Protein AF-A0A6L7TMF4-F1 (afdb_monomer)

Sequence (99 aa):
MEDKQDNESQTEQANGPYGNGNFYWCVKTSESKKTGEIYVWADEVRVDHVGSLVFFHQKDDREHINLVISTGSWSSFYAASVWDGHAVAVQEWEGEVVR

Solvent-accessible surface area (backbone atoms only — not comparable to full-atom values): 6386 Å² total; per-residue (Å²): 136,84,88,81,83,83,79,78,78,75,75,79,74,73,76,50,104,73,54,76,56,75,37,35,30,39,34,36,23,72,81,32,84,87,76,35,49,49,79,42,84,26,37,46,77,47,70,50,99,81,54,28,43,39,28,27,36,78,53,94,98,35,85,40,81,75,47,78,44,60,53,85,42,53,83,52,71,44,45,21,37,89,87,78,63,47,78,47,86,84,69,91,53,97,82,67,83,84,127

Radius of gyration: 17.72 Å; Cα contacts (8 Å, |Δi|>4): 147; chains: 1; bounding box: 42×44×54 Å

Foldseek 3Di:
DDDDDPPPPPPPQPPDVPGFQWFWKWWQFPVPVPPSIDTDGARDWDQDPQRKIWGWHADPNDIDTPDIGDPPGTDDMAGADPPPRHHDPPDDDDPPDDD

Secondary structure (DSSP, 8-state):
----------------TT-SS-EEEEEEETT-TTTSEEEEEESEEEE-TTS-EEEEEEETTEEEEEEEE-TTSEEEEEEE-TTT--B------TT----

pLDDT: mean 74.96, std 22.14, range [35.66, 97.06]

Structure (mmCIF, N/CA/C/O backbone):
data_AF-A0A6L7TMF4-F1
#
_entry.id   AF-A0A6L7TMF4-F1
#
loop_
_atom_site.group_PDB
_atom_site.id
_atom_site.type_symbol
_atom_site.label_atom_id
_atom_site.label_alt_id
_atom_site.label_comp_id
_atom_site.label_asym_id
_atom_site.label_entity_id
_atom_site.label_seq_id
_atom_site.pdbx_PDB_ins_code
_atom_site.Cartn_x
_atom_site.Cartn_y
_atom_site.Cartn_z
_atom_site.occupancy
_atom_site.B_iso_or_equiv
_atom_site.auth_seq_id
_atom_site.auth_comp_id
_atom_site.auth_asym_id
_atom_site.auth_atom_id
_atom_site.pdbx_PDB_model_num
ATOM 1 N N . MET A 1 1 ? 19.417 -32.104 -39.882 1.00 44.75 1 MET A N 1
ATOM 2 C CA . MET A 1 1 ? 19.697 -30.735 -39.412 1.00 44.75 1 MET A CA 1
ATOM 3 C C . MET A 1 1 ? 18.581 -30.423 -38.452 1.00 44.75 1 MET A C 1
ATOM 5 O O . MET A 1 1 ? 17.439 -30.396 -38.884 1.00 44.75 1 MET A O 1
ATOM 9 N N . GLU A 1 2 ? 18.916 -30.429 -37.169 1.00 40.47 2 GLU A N 1
ATOM 10 C CA . GLU A 1 2 ? 17.976 -30.343 -36.055 1.00 40.47 2 GLU A CA 1
ATOM 11 C C . GLU A 1 2 ? 17.343 -28.956 -3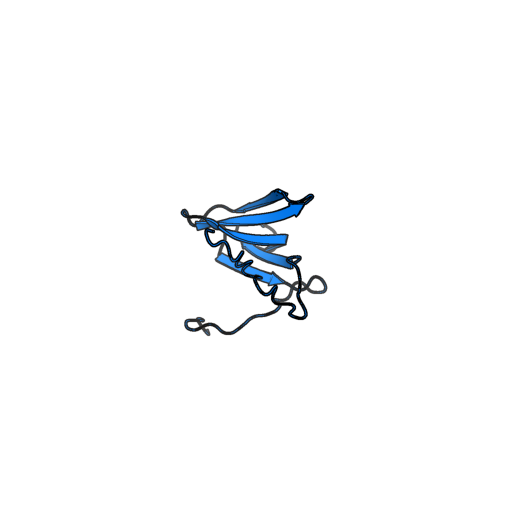5.954 1.00 40.47 2 GLU A C 1
ATOM 13 O O . GLU A 1 2 ? 17.994 -27.936 -36.184 1.00 40.47 2 GLU A O 1
ATOM 18 N N . ASP A 1 3 ? 16.061 -28.995 -35.604 1.00 45.47 3 ASP A N 1
ATOM 19 C CA . ASP A 1 3 ? 15.175 -27.906 -35.219 1.00 45.47 3 ASP A CA 1
ATOM 20 C C . ASP A 1 3 ? 15.786 -26.986 -34.166 1.00 45.47 3 ASP A C 1
ATOM 22 O O . ASP A 1 3 ? 16.322 -27.498 -33.187 1.00 45.47 3 ASP A O 1
ATOM 26 N N . LYS A 1 4 ? 15.571 -25.668 -34.300 1.00 44.12 4 LYS A N 1
ATOM 27 C CA . LYS A 1 4 ? 15.141 -24.774 -33.204 1.00 44.12 4 LYS A CA 1
ATOM 28 C C . LYS A 1 4 ? 14.345 -23.605 -33.790 1.00 44.12 4 LYS A C 1
ATOM 30 O O . LYS A 1 4 ? 14.906 -22.671 -34.352 1.00 44.12 4 LYS A O 1
ATOM 35 N N . GLN A 1 5 ? 13.021 -23.705 -33.704 1.00 41.41 5 GLN A N 1
ATOM 36 C CA . GLN A 1 5 ? 12.121 -22.556 -33.766 1.00 41.41 5 GLN A CA 1
ATOM 37 C C . GLN A 1 5 ? 12.146 -21.904 -32.383 1.00 41.41 5 GLN A C 1
ATOM 39 O O . GLN A 1 5 ? 11.615 -22.467 -31.425 1.00 41.41 5 GLN A O 1
ATOM 44 N N . ASP A 1 6 ? 12.787 -20.743 -32.283 1.00 44.56 6 ASP A N 1
ATOM 45 C CA . ASP A 1 6 ? 12.758 -19.921 -31.079 1.00 44.56 6 ASP A CA 1
ATOM 46 C C . ASP A 1 6 ? 11.373 -19.269 -30.971 1.00 44.56 6 ASP A C 1
ATOM 48 O O . ASP A 1 6 ? 11.044 -18.289 -31.638 1.00 44.56 6 ASP A O 1
ATOM 52 N N . ASN A 1 7 ? 10.519 -19.904 -30.170 1.00 45.47 7 ASN A N 1
ATOM 53 C CA . ASN A 1 7 ? 9.214 -19.400 -29.775 1.00 45.47 7 ASN A CA 1
ATOM 54 C C . ASN A 1 7 ? 9.421 -18.379 -28.648 1.00 45.47 7 ASN A C 1
ATOM 56 O O . ASN A 1 7 ? 9.301 -18.707 -27.467 1.00 45.47 7 ASN A O 1
ATOM 60 N N . GLU A 1 8 ? 9.798 -17.154 -29.012 1.00 39.03 8 GLU A N 1
ATOM 61 C CA . GLU A 1 8 ? 9.722 -16.010 -28.107 1.00 39.03 8 GLU A CA 1
ATOM 62 C C . GLU A 1 8 ? 8.243 -15.710 -27.858 1.00 39.03 8 GLU A C 1
ATOM 64 O O . GLU A 1 8 ? 7.575 -15.012 -28.621 1.00 39.03 8 GLU A O 1
ATOM 69 N N . SER A 1 9 ? 7.713 -16.292 -26.785 1.00 40.16 9 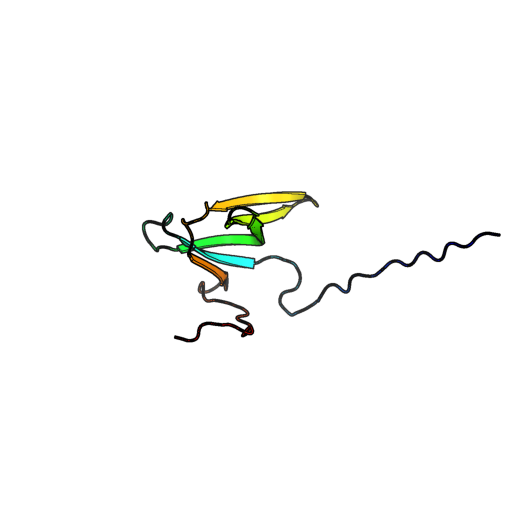SER A N 1
ATOM 70 C CA . SER A 1 9 ? 6.436 -15.911 -26.200 1.00 40.16 9 SER A CA 1
ATOM 71 C C . SER A 1 9 ? 6.520 -14.446 -25.778 1.00 40.16 9 SER A C 1
ATOM 73 O O . SER A 1 9 ? 6.974 -14.127 -24.680 1.00 40.16 9 SER A O 1
ATOM 75 N N . GLN A 1 10 ? 6.116 -13.560 -26.687 1.00 36.16 10 GLN A N 1
ATOM 76 C CA . GLN A 1 10 ? 5.842 -12.160 -26.409 1.00 36.16 10 GLN A CA 1
ATOM 77 C C . GLN A 1 10 ? 4.706 -12.121 -25.3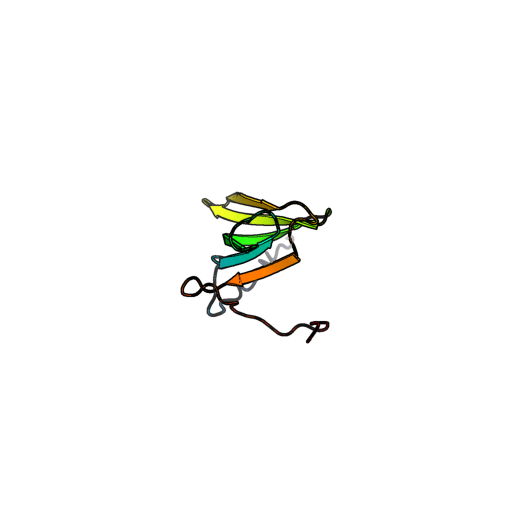92 1.00 36.16 10 GLN A C 1
ATOM 79 O O . GLN A 1 10 ? 3.540 -12.317 -25.729 1.00 36.16 10 GLN A O 1
ATOM 84 N N . THR A 1 11 ? 5.046 -11.928 -24.122 1.00 38.81 11 THR A N 1
ATOM 85 C CA . THR A 1 11 ? 4.069 -11.567 -23.103 1.00 38.81 11 THR A CA 1
ATOM 86 C C . THR A 1 11 ? 3.522 -10.206 -23.514 1.00 38.81 11 THR A C 1
ATOM 88 O O . THR A 1 11 ? 4.221 -9.199 -23.406 1.00 38.81 11 THR A O 1
ATOM 91 N N . GLU A 1 12 ? 2.308 -10.187 -24.066 1.00 38.06 12 GLU A N 1
ATOM 92 C CA . GLU A 1 12 ? 1.563 -8.968 -24.365 1.00 38.06 12 GLU A CA 1
ATOM 93 C C . GLU A 1 12 ? 1.521 -8.107 -23.097 1.00 38.06 12 GLU A C 1
ATOM 95 O O . GLU A 1 12 ? 0.781 -8.378 -22.151 1.00 38.06 12 GLU A O 1
ATOM 100 N N . GLN A 1 13 ? 2.370 -7.080 -23.051 1.00 41.41 13 GLN A N 1
ATOM 101 C CA . GLN A 1 13 ? 2.296 -6.047 -22.033 1.00 41.41 13 GLN A CA 1
ATOM 102 C C . GLN A 1 13 ? 0.956 -5.343 -22.225 1.00 41.41 13 GLN A C 1
ATOM 104 O O . GLN A 1 13 ? 0.732 -4.668 -23.232 1.00 41.41 13 GLN A O 1
ATOM 109 N N . ALA A 1 14 ? 0.046 -5.547 -21.274 1.00 36.69 14 ALA A N 1
ATOM 110 C CA . ALA A 1 14 ? -1.257 -4.909 -21.256 1.00 36.69 14 ALA A CA 1
ATOM 111 C C . ALA A 1 14 ? -1.082 -3.385 -21.132 1.00 36.69 14 ALA A C 1
ATOM 113 O O . ALA A 1 14 ? -1.018 -2.824 -20.039 1.00 36.69 14 ALA A O 1
ATOM 114 N N . ASN A 1 15 ? -1.004 -2.710 -22.279 1.00 35.66 15 ASN A N 1
ATOM 115 C CA . ASN A 1 15 ? -1.031 -1.258 -22.416 1.00 35.66 15 ASN A CA 1
ATOM 116 C C . ASN A 1 15 ? -2.460 -0.743 -22.173 1.00 35.66 15 ASN A C 1
ATOM 118 O O . ASN A 1 15 ? -3.132 -0.260 -23.082 1.00 35.66 15 ASN A O 1
ATOM 122 N N . GLY A 1 16 ? -2.954 -0.879 -20.941 1.00 37.62 16 GLY A N 1
ATOM 123 C CA . GLY A 1 16 ? -4.072 -0.067 -20.468 1.00 37.62 16 GLY A CA 1
ATOM 124 C C . GLY A 1 16 ? -3.620 1.386 -20.247 1.00 37.62 16 GLY A C 1
ATOM 125 O O . GLY A 1 16 ? -2.418 1.651 -20.203 1.00 37.62 16 GLY A O 1
ATOM 126 N N . PRO A 1 17 ? -4.537 2.344 -20.025 1.00 44.62 17 PRO A N 1
ATOM 127 C CA . PRO A 1 17 ? -4.195 3.738 -19.695 1.00 44.62 17 PRO A CA 1
ATOM 128 C C . PRO A 1 17 ? -3.372 3.906 -18.394 1.00 44.62 17 PRO A C 1
ATOM 130 O O . PRO A 1 17 ? -3.016 5.023 -18.032 1.00 44.62 17 PRO A O 1
ATOM 133 N N . TYR A 1 18 ? -3.050 2.797 -17.720 1.00 47.78 18 TYR A N 1
ATOM 134 C CA . TYR A 1 18 ? -2.239 2.672 -16.509 1.00 47.78 18 TYR A CA 1
ATOM 135 C C . TYR A 1 18 ? -0.977 1.813 -16.744 1.00 47.78 18 TYR A C 1
ATOM 137 O O . TYR A 1 18 ? -0.535 1.082 -15.859 1.00 47.78 18 TYR A O 1
ATOM 145 N N . GLY A 1 19 ? -0.448 1.829 -17.972 1.00 36.84 19 GLY A N 1
ATOM 146 C CA . GLY A 1 19 ? 0.727 1.059 -18.377 1.00 36.84 19 GLY A CA 1
ATOM 147 C C . GLY A 1 19 ? 1.965 1.388 -17.537 1.00 36.84 19 GLY A C 1
ATOM 148 O O . GLY A 1 19 ? 2.329 2.551 -17.383 1.00 36.84 19 GLY A O 1
ATOM 149 N N . ASN A 1 20 ? 2.611 0.328 -17.049 1.00 36.81 20 ASN A N 1
ATOM 150 C CA . ASN A 1 20 ? 3.831 0.292 -16.236 1.00 36.81 20 ASN A CA 1
ATOM 151 C C . ASN A 1 20 ? 3.694 0.806 -14.801 1.00 36.81 20 ASN A C 1
ATOM 153 O O . ASN A 1 20 ? 4.229 1.858 -14.455 1.00 36.81 20 ASN A O 1
ATOM 157 N N . GLY A 1 21 ? 3.047 -0.024 -13.970 1.00 49.34 21 GLY A N 1
ATOM 158 C CA . GLY A 1 21 ? 3.553 -0.390 -12.642 1.00 49.34 21 GLY A CA 1
ATOM 159 C C . GLY A 1 21 ? 4.050 0.767 -11.793 1.00 49.34 21 GLY A C 1
ATOM 160 O O . GLY A 1 21 ? 5.118 0.658 -11.236 1.00 49.34 21 GLY A O 1
ATOM 161 N N . ASN A 1 22 ? 3.348 1.892 -11.752 1.00 60.34 22 ASN A N 1
ATOM 162 C CA . ASN A 1 22 ? 3.664 3.017 -10.883 1.00 60.34 22 ASN A CA 1
ATOM 163 C C . ASN A 1 22 ? 2.344 3.420 -10.256 1.00 60.34 22 ASN A C 1
ATOM 165 O O . ASN A 1 22 ? 1.545 4.133 -10.868 1.00 60.34 22 ASN A O 1
ATOM 169 N N . PHE A 1 23 ? 2.082 2.902 -9.063 1.00 72.69 23 PHE A N 1
ATOM 170 C CA . PHE A 1 23 ? 0.826 3.129 -8.376 1.00 72.69 23 PHE A CA 1
ATOM 171 C C . PHE A 1 23 ? 1.084 3.774 -7.023 1.00 72.69 23 PHE A C 1
ATOM 173 O O . PHE A 1 23 ? 2.051 3.498 -6.310 1.00 72.69 23 PHE A O 1
ATOM 180 N N . TYR A 1 24 ? 0.185 4.673 -6.661 1.00 84.94 24 TYR A N 1
ATOM 181 C CA . TYR A 1 24 ? 0.060 5.082 -5.280 1.00 84.94 24 TYR A CA 1
ATOM 182 C C . TYR A 1 24 ? -0.896 4.093 -4.633 1.00 84.94 24 TYR A C 1
ATOM 184 O O . TYR A 1 24 ? -1.975 3.860 -5.158 1.00 84.94 24 TYR A O 1
ATOM 192 N N . TRP A 1 25 ? -0.505 3.462 -3.540 1.00 89.69 25 TRP A N 1
ATOM 193 C CA . TRP A 1 25 ? -1.332 2.496 -2.831 1.00 89.69 25 TRP A CA 1
ATOM 194 C C . TRP A 1 25 ? -1.777 3.095 -1.519 1.00 89.69 25 TRP A C 1
ATOM 196 O O . TRP A 1 25 ? -0.955 3.647 -0.795 1.00 89.69 25 TRP A O 1
ATOM 206 N N . CYS A 1 26 ? -3.047 2.936 -1.175 1.00 91.50 26 CYS A N 1
ATOM 207 C CA . CYS A 1 26 ? -3.504 3.155 0.186 1.00 91.50 26 CYS A CA 1
ATOM 208 C C . CYS A 1 26 ? -3.655 1.807 0.882 1.00 91.50 26 CYS A C 1
ATOM 210 O O . CYS A 1 26 ? -4.277 0.888 0.349 1.00 91.50 26 CYS A O 1
ATOM 212 N N . VAL A 1 27 ? -3.147 1.702 2.106 1.00 93.19 27 VAL A N 1
ATOM 213 C CA . VAL A 1 27 ? -3.399 0.576 3.006 1.00 93.19 27 VAL A CA 1
ATOM 214 C C . VAL A 1 27 ? -4.049 1.071 4.287 1.00 93.19 27 VAL A C 1
ATOM 216 O O . VAL A 1 27 ? -3.548 1.985 4.941 1.00 93.19 27 VAL A O 1
ATOM 219 N N . LYS A 1 28 ? -5.163 0.437 4.661 1.00 94.00 28 LYS A N 1
ATOM 220 C CA . LYS A 1 28 ? -5.807 0.627 5.962 1.00 94.00 28 LYS A CA 1
ATOM 221 C C . LYS A 1 28 ? -5.087 -0.224 6.996 1.00 94.00 28 LYS A C 1
ATOM 223 O O . LYS A 1 28 ? -5.020 -1.446 6.856 1.00 94.00 28 LYS A O 1
ATOM 228 N N . THR A 1 29 ? -4.534 0.418 8.016 1.00 94.75 29 THR A N 1
ATOM 229 C CA . THR A 1 29 ? -3.625 -0.205 8.979 1.00 94.75 29 THR A CA 1
ATOM 230 C C . THR A 1 29 ? -3.690 0.446 10.358 1.00 94.75 29 THR A C 1
ATOM 232 O O . THR A 1 29 ? -3.835 1.662 10.486 1.00 94.75 29 THR A O 1
ATOM 235 N N . SER A 1 30 ? -3.527 -0.364 11.406 1.00 93.81 30 SER A N 1
ATOM 236 C CA . SER A 1 30 ? -3.408 0.103 12.792 1.00 93.81 30 SER A CA 1
ATOM 237 C C . SER A 1 30 ? -2.096 0.834 13.084 1.00 93.81 30 SER A C 1
ATOM 239 O O . SER A 1 30 ? -2.003 1.541 14.087 1.00 93.81 30 SER A O 1
ATOM 241 N N . GLU A 1 31 ? -1.086 0.688 12.224 1.00 92.94 31 GLU A N 1
ATOM 242 C CA . GLU A 1 31 ? 0.232 1.299 12.424 1.00 92.94 31 GLU A CA 1
ATOM 243 C C . GLU A 1 31 ? 0.197 2.826 12.224 1.00 92.94 31 GLU A C 1
ATOM 245 O O . GLU A 1 31 ? 0.959 3.569 12.850 1.00 92.94 31 GLU A O 1
ATOM 250 N N . SER A 1 32 ? -0.740 3.334 11.411 1.00 93.06 32 SER A N 1
ATOM 251 C CA . SER A 1 32 ? -0.959 4.773 11.236 1.00 93.06 32 SER A CA 1
ATOM 252 C C . SER A 1 32 ? -1.896 5.323 12.311 1.00 93.06 32 SER A C 1
ATOM 254 O O . SER A 1 32 ? -3.113 5.384 12.149 1.00 93.06 32 SER A O 1
ATOM 256 N N . LYS A 1 33 ? -1.327 5.789 13.425 1.00 90.00 33 LYS A N 1
ATOM 257 C CA . LYS A 1 33 ? -2.103 6.265 14.590 1.00 90.00 33 LYS A CA 1
ATOM 258 C C . LYS A 1 33 ? -2.982 7.492 14.325 1.00 90.00 33 LYS A C 1
ATOM 260 O O . LYS A 1 33 ? -3.871 7.775 15.121 1.00 90.00 33 LYS A O 1
ATOM 265 N N . LYS A 1 34 ? -2.702 8.259 13.267 1.00 90.94 34 LYS A N 1
ATOM 266 C CA . LYS A 1 34 ? -3.409 9.516 12.980 1.00 90.94 34 LYS A CA 1
ATOM 267 C C . LYS A 1 34 ? -4.607 9.313 12.059 1.00 90.94 34 LYS A C 1
ATOM 269 O O . LYS A 1 34 ? -5.658 9.889 12.313 1.00 90.94 34 LYS A O 1
ATOM 274 N N . THR A 1 35 ? -4.430 8.551 10.985 1.00 91.19 35 THR A N 1
ATOM 275 C CA . THR A 1 35 ? -5.435 8.408 9.921 1.00 91.19 35 THR A CA 1
ATOM 276 C C . THR A 1 35 ? -5.955 6.983 9.788 1.00 91.19 35 THR A C 1
ATOM 278 O O . THR A 1 35 ? -6.996 6.785 9.176 1.00 91.19 35 THR A O 1
ATOM 281 N N . GLY A 1 36 ? -5.258 5.987 10.346 1.00 93.00 36 GLY A N 1
ATOM 282 C CA . GLY A 1 36 ? -5.527 4.574 10.070 1.00 93.00 36 GLY A CA 1
ATOM 283 C C . GLY A 1 36 ? -5.140 4.159 8.649 1.00 93.00 36 GLY A C 1
ATOM 284 O O . GLY A 1 36 ? -5.491 3.068 8.212 1.00 93.00 36 GLY A O 1
ATOM 285 N N . GLU A 1 37 ? -4.436 5.027 7.921 1.00 93.19 37 GLU A N 1
ATOM 286 C CA . GLU A 1 37 ? -4.075 4.836 6.520 1.00 93.19 37 GLU A CA 1
ATOM 287 C C . GLU A 1 37 ? -2.604 5.186 6.297 1.00 93.19 37 GLU A C 1
ATOM 289 O O . GLU A 1 37 ? -2.091 6.156 6.870 1.00 93.19 37 GLU A O 1
ATOM 294 N N . ILE A 1 38 ? -1.932 4.402 5.459 1.00 93.44 38 ILE A N 1
ATOM 295 C CA . ILE A 1 38 ? -0.611 4.714 4.912 1.00 93.44 38 ILE A CA 1
ATOM 296 C C . ILE A 1 38 ? -0.745 4.744 3.398 1.00 93.44 38 ILE A C 1
ATOM 298 O O . ILE A 1 38 ? -1.346 3.848 2.809 1.00 93.44 38 ILE A O 1
ATOM 302 N N . TYR A 1 39 ? -0.152 5.765 2.789 1.00 91.25 39 TYR A N 1
ATOM 303 C CA . TYR A 1 39 ? -0.057 5.866 1.346 1.00 91.25 39 TYR A CA 1
ATOM 304 C C . TYR A 1 39 ? 1.379 5.590 0.900 1.00 91.25 39 TYR A C 1
ATOM 306 O O . TYR A 1 39 ? 2.324 6.175 1.435 1.00 91.25 39 TYR A O 1
ATOM 314 N N . VAL A 1 40 ? 1.544 4.677 -0.053 1.00 91.81 40 VAL A N 1
ATOM 315 C CA . VAL A 1 40 ? 2.840 4.147 -0.483 1.00 91.81 40 VAL A CA 1
ATOM 316 C C . VAL A 1 40 ? 2.966 4.298 -1.987 1.00 91.81 40 VAL A C 1
ATOM 318 O O . VAL A 1 40 ? 2.142 3.788 -2.737 1.00 91.81 40 VAL A O 1
ATOM 321 N N . TRP A 1 41 ? 4.027 4.963 -2.434 1.00 90.50 41 TRP A N 1
ATOM 322 C CA . TRP A 1 41 ? 4.434 4.879 -3.831 1.00 90.50 41 TRP A CA 1
ATOM 323 C C . TRP A 1 41 ? 5.092 3.520 -4.061 1.00 90.50 41 TRP A C 1
ATOM 325 O O . TRP A 1 41 ? 6.119 3.230 -3.441 1.00 90.50 41 TRP A O 1
ATOM 335 N N . ALA A 1 42 ? 4.493 2.679 -4.897 1.00 90.62 42 ALA A N 1
ATOM 336 C CA . ALA A 1 42 ? 5.015 1.358 -5.207 1.00 90.62 42 ALA A CA 1
ATOM 337 C C . ALA A 1 42 ? 4.504 0.856 -6.556 1.00 90.62 42 ALA A C 1
ATOM 339 O O . ALA A 1 42 ? 3.400 1.163 -7.007 1.00 90.62 42 ALA A O 1
ATOM 340 N N . ASP A 1 43 ? 5.310 0.013 -7.166 1.00 89.31 43 ASP A N 1
ATOM 341 C CA . ASP A 1 43 ? 5.057 -0.528 -8.489 1.00 89.31 43 ASP A CA 1
ATOM 342 C C . ASP A 1 43 ? 4.213 -1.794 -8.407 1.00 89.31 43 ASP A C 1
ATOM 344 O O . ASP A 1 43 ? 3.402 -2.088 -9.284 1.00 89.31 43 ASP A O 1
ATOM 348 N N . GLU A 1 44 ? 4.364 -2.508 -7.294 1.00 89.00 44 GLU A N 1
ATOM 349 C CA . GLU A 1 44 ? 3.682 -3.753 -7.011 1.00 89.00 44 GLU A CA 1
ATOM 350 C C . GLU A 1 44 ? 3.406 -3.890 -5.511 1.00 89.00 44 GLU A C 1
ATOM 352 O O . GLU A 1 44 ? 4.163 -3.413 -4.660 1.00 89.00 44 GLU A O 1
ATOM 357 N N . VAL A 1 45 ? 2.322 -4.588 -5.187 1.00 91.31 45 VAL A N 1
ATOM 358 C CA . VAL A 1 45 ? 2.020 -5.056 -3.838 1.00 91.31 45 VAL A CA 1
ATOM 359 C C . VAL A 1 45 ? 1.782 -6.562 -3.876 1.00 91.31 45 VAL A C 1
ATOM 361 O O . VAL A 1 45 ? 1.075 -7.066 -4.748 1.00 91.31 45 VAL A O 1
ATOM 364 N N . ARG A 1 46 ? 2.365 -7.294 -2.925 1.00 93.19 46 ARG A N 1
ATOM 365 C CA . ARG A 1 46 ? 2.141 -8.734 -2.750 1.00 93.19 46 ARG A CA 1
ATOM 366 C C . ARG A 1 46 ? 1.708 -9.026 -1.323 1.00 93.19 46 ARG A C 1
ATOM 368 O O . ARG A 1 46 ? 2.146 -8.364 -0.382 1.00 93.19 46 ARG A O 1
ATOM 375 N N . VAL A 1 47 ? 0.886 -10.058 -1.171 1.00 94.38 47 VAL A N 1
ATOM 376 C CA . VAL A 1 47 ? 0.619 -10.684 0.126 1.00 94.38 47 VAL A CA 1
ATOM 377 C C . VAL A 1 47 ? 1.483 -11.936 0.208 1.00 94.38 47 VAL A C 1
ATOM 379 O O . VAL A 1 47 ? 1.414 -12.787 -0.679 1.00 94.38 47 VAL A O 1
ATOM 382 N N . ASP A 1 48 ? 2.337 -12.033 1.225 1.00 94.06 48 ASP A N 1
ATOM 383 C CA . ASP A 1 48 ? 3.194 -13.207 1.401 1.00 94.06 48 ASP A CA 1
ATOM 384 C C . ASP A 1 48 ? 2.425 -14.417 1.976 1.00 94.06 48 ASP A C 1
ATOM 386 O O . ASP A 1 48 ? 1.236 -14.355 2.290 1.00 94.06 48 ASP A O 1
ATOM 390 N N . HIS A 1 49 ? 3.121 -15.54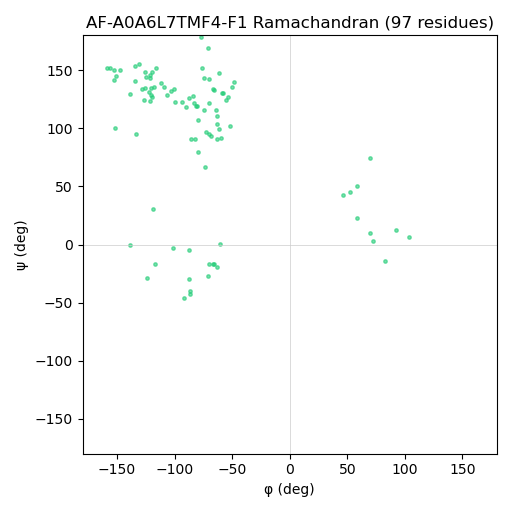4 2.139 1.00 94.19 49 HIS A N 1
ATOM 391 C CA . HIS A 1 49 ? 2.537 -16.796 2.634 1.00 94.19 49 HIS A CA 1
ATOM 392 C C . HIS A 1 49 ? 2.043 -16.745 4.093 1.00 94.19 49 HIS A C 1
ATOM 394 O O . HIS A 1 49 ? 1.293 -17.630 4.504 1.00 94.19 49 HIS A O 1
ATOM 400 N N . VAL A 1 50 ? 2.460 -15.750 4.882 1.00 94.62 50 VAL A N 1
ATOM 401 C CA . VAL A 1 50 ? 1.987 -15.526 6.256 1.00 94.62 50 VAL A CA 1
ATOM 402 C C . VAL A 1 50 ? 0.944 -14.410 6.342 1.00 94.62 50 VAL A C 1
ATOM 404 O O . VAL A 1 50 ? 0.384 -14.200 7.417 1.00 94.62 50 VAL A O 1
ATOM 407 N N . GLY A 1 51 ? 0.618 -13.736 5.234 1.00 93.25 51 GLY A N 1
ATOM 408 C CA . GLY A 1 51 ? -0.380 -12.665 5.164 1.00 93.25 51 GLY A CA 1
ATOM 409 C C . GLY A 1 51 ? 0.182 -11.251 5.355 1.00 93.25 51 GLY A C 1
ATOM 410 O O . GLY A 1 51 ? -0.591 -10.308 5.555 1.00 93.25 51 GLY A O 1
ATOM 411 N N . SER A 1 52 ? 1.504 -11.081 5.317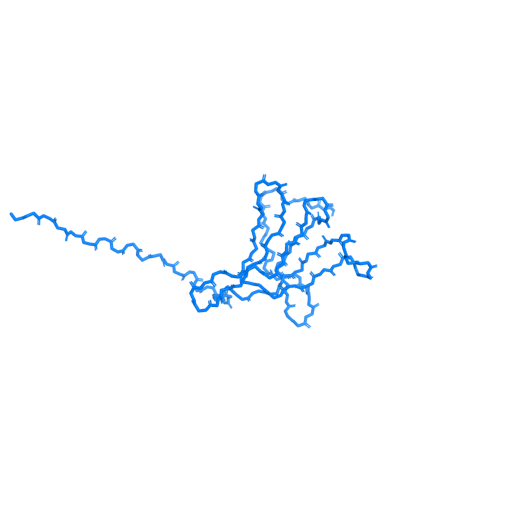 1.00 96.69 52 SER A N 1
ATOM 412 C CA . SER A 1 52 ? 2.136 -9.762 5.381 1.00 96.69 52 SER A CA 1
ATOM 413 C C . SER A 1 52 ? 1.956 -9.043 4.052 1.00 96.69 52 SER A C 1
ATOM 415 O O . SER A 1 52 ? 2.030 -9.661 2.989 1.00 96.69 52 SER A O 1
ATOM 417 N N . LEU A 1 53 ? 1.758 -7.729 4.110 1.00 96.12 53 LEU A N 1
ATOM 418 C CA . LEU A 1 53 ? 1.663 -6.893 2.920 1.00 96.12 53 LEU A CA 1
ATOM 419 C C . LEU A 1 53 ? 3.041 -6.321 2.587 1.00 96.12 53 LEU A C 1
ATOM 421 O O . LEU A 1 53 ? 3.645 -5.650 3.428 1.00 96.12 53 LEU A O 1
ATOM 425 N N . VAL A 1 54 ? 3.532 -6.583 1.378 1.00 96.88 54 VAL A N 1
ATOM 426 C CA . VAL A 1 54 ? 4.862 -6.163 0.921 1.00 96.88 54 VAL A CA 1
ATOM 427 C C . VAL A 1 54 ? 4.727 -5.299 -0.324 1.00 96.88 54 VAL A C 1
ATOM 429 O O . VAL A 1 54 ? 4.160 -5.731 -1.325 1.00 96.88 54 VAL A O 1
ATOM 432 N N . PHE A 1 55 ? 5.262 -4.084 -0.254 1.00 94.94 55 PHE A N 1
ATOM 433 C CA . PHE A 1 55 ? 5.269 -3.122 -1.352 1.00 94.94 55 PHE A CA 1
ATOM 434 C C . PHE A 1 55 ? 6.644 -3.064 -1.998 1.00 94.94 55 PHE A C 1
ATOM 436 O O . PHE A 1 55 ? 7.652 -2.902 -1.301 1.00 94.94 55 PHE A O 1
ATOM 443 N N . PHE A 1 56 ? 6.668 -3.130 -3.323 1.00 94.00 56 PHE A N 1
ATOM 444 C CA . PHE A 1 56 ? 7.885 -3.177 -4.117 1.00 94.00 56 PHE A CA 1
ATOM 445 C C . PHE A 1 56 ? 7.988 -1.994 -5.070 1.00 94.00 56 PHE A C 1
ATOM 447 O O . PHE A 1 56 ? 6.986 -1.507 -5.584 1.00 94.00 56 PHE A O 1
ATOM 454 N N . HI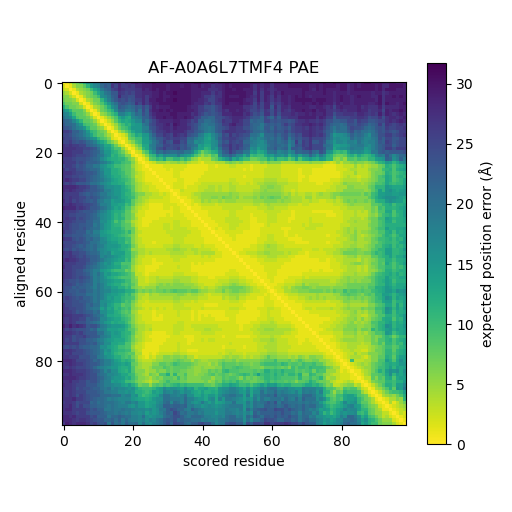S A 1 57 ? 9.212 -1.561 -5.334 1.00 90.88 57 HIS A N 1
ATOM 455 C CA . HIS A 1 57 ? 9.545 -0.612 -6.385 1.00 90.88 57 HIS A CA 1
ATOM 456 C C . HIS A 1 57 ? 10.672 -1.184 -7.240 1.00 90.88 57 HIS A C 1
ATOM 458 O O . HIS A 1 57 ? 11.652 -1.722 -6.720 1.00 90.88 57 HIS A O 1
ATOM 464 N N . GLN A 1 58 ? 10.511 -1.091 -8.549 1.00 89.19 58 GLN A N 1
ATOM 465 C CA . GLN A 1 58 ? 11.451 -1.525 -9.558 1.00 89.19 58 GLN A CA 1
ATOM 466 C C . GLN A 1 58 ? 12.387 -0.364 -9.879 1.00 89.19 58 GLN A C 1
ATOM 468 O O . GLN A 1 58 ? 11.978 0.697 -10.350 1.00 89.19 58 GLN A O 1
ATOM 473 N N . LYS A 1 59 ? 13.677 -0.571 -9.630 1.00 86.94 59 LYS A N 1
ATOM 474 C CA . LYS A 1 59 ? 14.724 0.395 -9.948 1.00 86.94 59 LYS A CA 1
ATOM 475 C C . LYS A 1 59 ? 15.931 -0.333 -10.518 1.00 86.94 59 LYS A C 1
ATOM 477 O O . LYS A 1 59 ? 16.416 -1.280 -9.911 1.00 86.94 59 LYS A O 1
ATOM 482 N N . ASP A 1 60 ? 16.430 0.132 -11.663 1.00 89.50 60 ASP A N 1
ATOM 483 C CA . ASP A 1 60 ? 17.616 -0.430 -12.327 1.00 89.50 60 ASP A CA 1
ATOM 484 C C . ASP A 1 60 ? 17.516 -1.963 -12.538 1.00 89.50 60 ASP A C 1
ATOM 486 O O . ASP A 1 60 ? 18.447 -2.705 -12.218 1.00 89.50 60 ASP A O 1
ATOM 490 N N . ASP A 1 61 ? 16.355 -2.438 -13.015 1.00 85.94 61 ASP A N 1
ATOM 491 C CA . ASP A 1 61 ? 16.001 -3.861 -13.197 1.00 85.94 61 ASP A CA 1
ATOM 492 C C . ASP A 1 61 ? 16.070 -4.714 -11.916 1.00 85.94 61 ASP A C 1
ATOM 494 O O . ASP A 1 61 ? 16.224 -5.939 -11.959 1.00 85.94 61 ASP A O 1
ATOM 498 N N . ARG A 1 62 ? 15.976 -4.072 -10.747 1.00 89.31 62 ARG A N 1
ATOM 499 C CA . ARG A 1 62 ? 15.954 -4.735 -9.444 1.00 89.31 62 ARG A CA 1
ATOM 500 C C . ARG A 1 62 ? 14.729 -4.348 -8.645 1.00 89.31 62 ARG A C 1
ATOM 502 O O . ARG A 1 62 ? 14.306 -3.195 -8.609 1.00 89.31 62 ARG A O 1
ATOM 509 N N . GLU A 1 63 ? 14.243 -5.335 -7.913 1.00 92.19 63 GLU A N 1
ATOM 510 C CA . GLU A 1 63 ? 13.156 -5.168 -6.971 1.00 92.19 63 GLU A CA 1
ATOM 511 C C . GLU A 1 63 ? 13.676 -4.659 -5.618 1.00 92.19 63 GLU A C 1
ATOM 513 O O . GLU A 1 63 ? 14.581 -5.240 -5.012 1.00 92.19 63 GLU A O 1
ATOM 518 N N . HIS A 1 64 ? 13.071 -3.579 -5.127 1.00 94.12 64 HIS A N 1
ATOM 519 C CA . HIS A 1 64 ? 13.327 -2.995 -3.817 1.00 94.12 64 HIS A CA 1
ATOM 520 C C . HIS A 1 64 ? 12.065 -3.034 -2.961 1.00 94.12 64 HIS A C 1
ATOM 522 O O . HIS A 1 64 ? 10.990 -2.663 -3.420 1.00 94.12 64 HIS A O 1
ATOM 528 N N . ILE A 1 65 ? 12.196 -3.433 -1.696 1.00 95.44 65 ILE A N 1
ATOM 529 C CA . ILE A 1 65 ? 11.092 -3.368 -0.734 1.00 95.44 65 ILE A CA 1
ATOM 530 C C . ILE A 1 65 ? 10.988 -1.938 -0.200 1.00 95.44 65 ILE A C 1
ATOM 532 O O . ILE A 1 65 ? 11.917 -1.448 0.443 1.00 95.44 65 ILE A O 1
ATOM 536 N N . ASN A 1 66 ? 9.841 -1.298 -0.421 1.00 93.69 66 ASN A N 1
ATOM 537 C CA . ASN A 1 66 ? 9.538 0.031 0.110 1.00 93.69 66 ASN A CA 1
ATOM 538 C C . ASN A 1 66 ? 8.935 -0.043 1.515 1.00 93.69 66 ASN A C 1
ATOM 540 O O . ASN A 1 66 ? 9.285 0.753 2.386 1.00 93.69 66 ASN A O 1
ATOM 544 N N . LEU A 1 67 ? 8.017 -0.988 1.735 1.00 96.00 67 LEU A N 1
ATOM 545 C CA . LEU A 1 67 ? 7.309 -1.145 3.002 1.00 96.00 67 LEU A CA 1
ATOM 546 C C . LEU A 1 67 ? 6.876 -2.597 3.210 1.00 96.00 67 LEU A C 1
ATOM 548 O O . LEU A 1 67 ? 6.422 -3.256 2.276 1.00 96.00 67 LEU A O 1
ATOM 552 N N . VAL A 1 68 ? 6.964 -3.055 4.458 1.00 97.00 68 VAL A N 1
ATOM 553 C CA . VAL A 1 68 ? 6.370 -4.312 4.927 1.00 97.00 68 VAL A CA 1
ATOM 554 C C . VAL A 1 68 ? 5.425 -3.994 6.078 1.00 97.00 68 VAL A C 1
ATOM 556 O O . VAL A 1 68 ? 5.813 -3.287 7.009 1.00 97.00 68 VAL A O 1
ATOM 559 N N . ILE A 1 69 ? 4.205 -4.526 6.032 1.00 96.69 69 ILE A N 1
ATOM 560 C CA . ILE A 1 69 ? 3.238 -4.455 7.132 1.00 96.69 69 ILE A CA 1
ATOM 561 C C . ILE A 1 69 ? 2.905 -5.875 7.573 1.00 96.69 69 ILE A C 1
ATOM 563 O O . ILE A 1 69 ? 2.517 -6.714 6.759 1.00 96.69 69 ILE A O 1
ATOM 567 N N . SER A 1 70 ? 3.053 -6.137 8.870 1.00 97.06 70 SER A N 1
ATOM 568 C CA . SER A 1 70 ? 2.781 -7.446 9.459 1.00 97.06 70 SER A CA 1
ATOM 569 C C . SER A 1 70 ? 1.327 -7.870 9.285 1.00 97.06 70 SER A C 1
ATOM 571 O O . SER A 1 70 ? 0.403 -7.052 9.339 1.00 97.06 70 SER A O 1
ATOM 573 N N . THR A 1 71 ? 1.119 -9.178 9.152 1.00 96.06 71 THR A N 1
ATOM 574 C CA . THR A 1 71 ? -0.209 -9.792 9.204 1.00 96.06 71 THR A CA 1
ATOM 575 C C . TH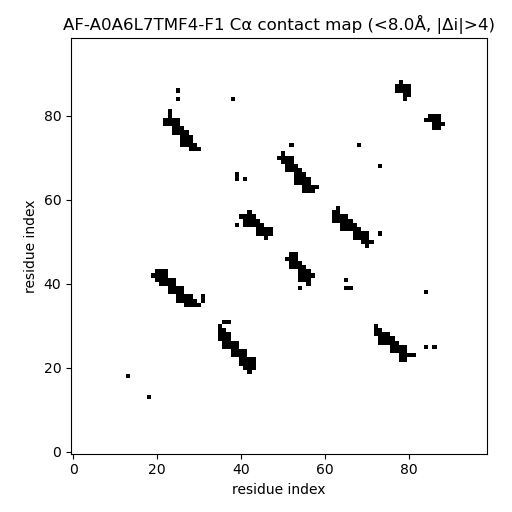R A 1 71 ? -0.984 -9.328 10.435 1.00 96.06 71 THR A C 1
ATOM 577 O O . THR A 1 71 ? -0.446 -9.274 11.540 1.00 96.06 71 THR A O 1
ATOM 580 N N . GLY A 1 72 ? -2.261 -8.996 10.248 1.00 94.69 72 GLY A N 1
ATOM 581 C CA . GLY A 1 72 ? -3.148 -8.527 11.317 1.00 94.69 72 GLY A CA 1
ATOM 582 C C . GLY A 1 72 ? -3.034 -7.033 11.635 1.00 94.69 72 GLY A C 1
ATOM 583 O O . GLY A 1 72 ? 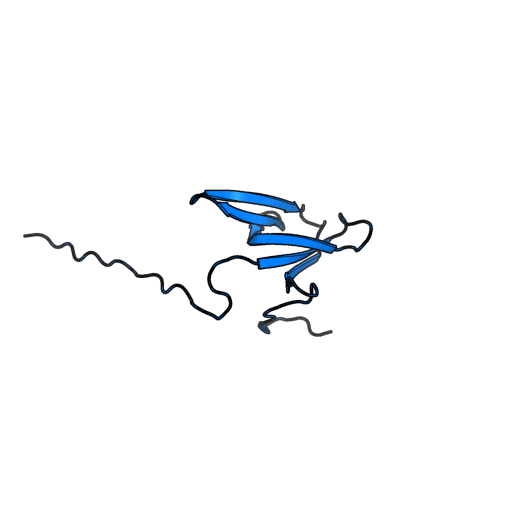-3.947 -6.488 12.249 1.00 94.69 72 GLY A O 1
ATOM 584 N N . SER A 1 73 ? -1.983 -6.353 11.164 1.00 95.62 73 SER A N 1
ATOM 585 C CA . SER A 1 73 ? -1.846 -4.894 11.279 1.00 95.62 73 SER A CA 1
ATOM 586 C C . SER A 1 73 ? -2.495 -4.132 10.121 1.00 95.62 73 SER A C 1
ATOM 588 O O . SER A 1 73 ? -2.521 -2.903 10.141 1.00 95.62 73 SER A O 1
ATOM 590 N N . TRP A 1 74 ? -3.019 -4.818 9.102 1.00 95.81 74 TRP A N 1
ATOM 591 C CA . TRP A 1 74 ? -3.726 -4.217 7.968 1.00 95.81 74 TRP A CA 1
ATOM 592 C C . TRP A 1 74 ? -5.059 -4.929 7.705 1.00 95.81 74 TRP A C 1
ATOM 594 O O . TRP A 1 74 ? -5.233 -6.086 8.083 1.00 95.81 74 TRP A O 1
ATOM 604 N N . SER A 1 75 ? -6.012 -4.225 7.087 1.00 93.44 75 SER A N 1
ATOM 605 C CA . SER A 1 75 ? -7.360 -4.753 6.808 1.00 93.44 75 SER A CA 1
ATOM 606 C C . SER A 1 75 ? -7.772 -4.695 5.338 1.00 93.44 75 SER A C 1
ATOM 608 O O . SER A 1 75 ? -8.559 -5.523 4.892 1.00 93.44 75 SER A O 1
ATOM 610 N N . SER A 1 76 ? -7.255 -3.733 4.577 1.00 91.44 76 SER A N 1
ATOM 611 C CA . SER A 1 76 ? -7.495 -3.615 3.137 1.00 91.44 76 SER A CA 1
ATOM 612 C C . SER A 1 76 ? -6.405 -2.774 2.487 1.00 91.44 76 SER A C 1
ATOM 614 O O . SER A 1 76 ? -5.899 -1.849 3.126 1.00 91.44 76 SER A O 1
ATOM 616 N N . PHE A 1 77 ? -6.116 -3.016 1.212 1.00 90.50 77 PHE A N 1
ATOM 617 C CA . PHE A 1 77 ? -5.300 -2.134 0.382 1.00 90.50 77 PHE A CA 1
ATOM 618 C C . PHE A 1 77 ? -5.958 -1.930 -0.982 1.00 90.50 77 PHE A C 1
ATOM 620 O O . PHE A 1 77 ? -6.732 -2.774 -1.430 1.00 90.50 77 PHE A O 1
ATOM 627 N N . TYR A 1 78 ? -5.679 -0.798 -1.617 1.00 87.38 78 TYR A N 1
ATOM 628 C CA . TYR A 1 78 ? -6.205 -0.459 -2.935 1.00 87.38 78 TYR A CA 1
ATOM 629 C C . TYR A 1 78 ? -5.255 0.490 -3.663 1.00 87.38 78 TYR A C 1
ATOM 631 O O . TYR A 1 78 ? -4.547 1.280 -3.031 1.00 87.38 78 TYR A O 1
ATOM 639 N N . ALA A 1 79 ? -5.244 0.417 -4.993 1.00 86.75 79 ALA A N 1
ATOM 640 C CA . ALA A 1 79 ? -4.606 1.441 -5.804 1.00 86.75 79 ALA A CA 1
ATOM 641 C C . ALA A 1 79 ? -5.378 2.754 -5.618 1.00 86.75 79 ALA A C 1
ATOM 643 O O . ALA A 1 79 ? -6.606 2.774 -5.652 1.00 86.75 79 ALA A O 1
ATOM 644 N N . ALA A 1 80 ? -4.661 3.841 -5.387 1.00 84.19 80 ALA A N 1
ATOM 645 C CA . ALA A 1 80 ? -5.171 5.160 -5.065 1.00 84.19 80 ALA A CA 1
ATOM 646 C C . ALA A 1 80 ? -4.694 6.194 -6.095 1.00 84.19 80 ALA A C 1
ATOM 648 O O . ALA A 1 80 ? -3.589 6.125 -6.636 1.00 84.19 80 ALA A O 1
ATOM 649 N N . SER A 1 81 ? -5.545 7.174 -6.368 1.00 77.56 81 SER A N 1
ATOM 650 C CA . SER A 1 81 ? -5.215 8.344 -7.165 1.00 77.56 81 SER A CA 1
ATOM 651 C C . SER A 1 81 ? -4.189 9.196 -6.421 1.00 77.56 81 SER A C 1
ATOM 653 O O . SER A 1 81 ? -4.337 9.499 -5.237 1.00 77.56 81 SER A O 1
ATOM 655 N N . VAL A 1 82 ? -3.154 9.632 -7.140 1.00 70.31 82 VAL A N 1
ATOM 656 C CA . VAL A 1 82 ? -2.131 10.554 -6.618 1.00 70.31 82 VAL A CA 1
ATOM 657 C C . VAL A 1 82 ? -2.678 11.954 -6.314 1.00 70.31 82 VAL A C 1
ATOM 659 O O . VAL A 1 82 ? -2.021 12.722 -5.618 1.00 70.31 82 VAL A O 1
ATOM 662 N N . TRP A 1 83 ? -3.854 12.307 -6.844 1.00 70.88 83 TRP A N 1
ATOM 663 C CA . TRP A 1 83 ? -4.427 13.652 -6.724 1.00 70.88 83 TRP A CA 1
ATOM 664 C C . TRP A 1 83 ? -5.237 13.844 -5.446 1.00 70.88 83 TRP A C 1
ATOM 666 O O . TRP A 1 83 ? -5.189 14.909 -4.835 1.00 70.88 83 TRP A O 1
ATOM 676 N N . ASP A 1 84 ? -5.998 12.826 -5.061 1.00 73.50 84 ASP A N 1
ATOM 677 C CA . ASP A 1 84 ? -7.009 12.912 -4.007 1.00 73.50 84 ASP A CA 1
ATOM 678 C C . ASP A 1 84 ? -7.024 11.690 -3.076 1.00 73.50 84 ASP A C 1
ATOM 680 O O . ASP A 1 84 ? -7.832 11.654 -2.152 1.00 73.50 84 ASP A O 1
ATOM 684 N N . GLY A 1 85 ? -6.162 10.694 -3.305 1.00 67.88 85 GLY A N 1
ATOM 685 C CA . GLY A 1 85 ? -6.068 9.481 -2.491 1.00 67.88 85 GLY A CA 1
ATOM 686 C C . GLY A 1 85 ? -7.225 8.494 -2.665 1.00 67.88 85 GLY A C 1
ATOM 687 O O . GLY A 1 85 ? -7.243 7.467 -1.991 1.00 67.88 85 GLY A O 1
ATOM 688 N N . HIS A 1 86 ? -8.184 8.758 -3.558 1.00 75.56 86 HIS A N 1
ATOM 689 C CA . HIS A 1 86 ? -9.344 7.885 -3.742 1.00 75.56 86 HIS A CA 1
ATOM 690 C C . HIS A 1 86 ? -8.980 6.631 -4.536 1.00 75.56 86 HIS A C 1
ATOM 692 O O . HIS A 1 86 ? -8.068 6.656 -5.360 1.00 75.56 86 HIS A O 1
ATOM 698 N N . ALA A 1 87 ? -9.704 5.534 -4.309 1.00 75.44 87 ALA A N 1
ATOM 699 C CA . ALA A 1 87 ? -9.463 4.283 -5.018 1.00 75.44 87 ALA A CA 1
ATOM 700 C C . ALA A 1 87 ? -9.599 4.456 -6.542 1.00 75.44 87 ALA A C 1
ATOM 702 O O . ALA A 1 87 ? -10.592 4.995 -7.031 1.00 75.44 87 ALA A O 1
ATOM 703 N N . VAL A 1 88 ? -8.606 3.977 -7.290 1.00 72.00 88 VAL A N 1
ATOM 704 C CA . VAL A 1 88 ? -8.596 3.940 -8.757 1.00 72.00 88 VAL A CA 1
ATOM 705 C C . VAL A 1 88 ? -8.660 2.495 -9.228 1.00 72.00 88 VAL A C 1
ATOM 707 O O . VAL A 1 88 ? -8.006 1.625 -8.662 1.00 72.00 88 VAL A O 1
ATOM 710 N N . ALA A 1 89 ? -9.454 2.252 -10.273 1.00 58.62 89 ALA A N 1
ATOM 711 C CA . ALA A 1 89 ? -9.655 0.929 -10.865 1.00 58.62 89 ALA A CA 1
ATOM 712 C C . ALA A 1 89 ? -10.198 -0.130 -9.881 1.00 58.62 89 ALA A C 1
ATOM 714 O O . ALA A 1 89 ? -9.688 -1.246 -9.804 1.00 58.62 89 ALA A O 1
ATOM 715 N N . VAL A 1 90 ? -11.274 0.204 -9.156 1.00 59.75 90 VAL A N 1
ATOM 716 C CA . VAL A 1 90 ? -12.102 -0.815 -8.492 1.00 59.75 90 VAL A CA 1
ATOM 717 C C . VAL A 1 90 ? -12.839 -1.580 -9.589 1.00 59.75 90 VAL A C 1
ATOM 719 O O . VAL A 1 90 ? -13.846 -1.113 -10.116 1.00 59.75 90 VAL A O 1
ATOM 722 N N . GLN A 1 91 ? -12.285 -2.714 -10.006 1.00 52.28 91 GLN A N 1
ATOM 723 C CA . GLN A 1 91 ? -13.023 -3.678 -10.807 1.00 52.28 91 GLN A CA 1
ATOM 724 C C . GLN A 1 91 ? -13.830 -4.541 -9.838 1.00 52.28 91 GLN A C 1
ATOM 726 O O . GLN A 1 91 ? -13.243 -5.156 -8.949 1.00 52.28 91 GLN A O 1
ATOM 731 N N . GLU A 1 92 ? -15.154 -4.566 -9.999 1.00 51.50 92 GLU A N 1
ATOM 732 C CA . GLU A 1 92 ? -16.014 -5.507 -9.275 1.00 51.50 92 GLU A CA 1
ATOM 733 C C . GLU A 1 92 ? -15.477 -6.928 -9.509 1.00 51.50 92 GLU A C 1
ATOM 735 O O . GLU A 1 92 ? -15.253 -7.335 -10.655 1.00 51.50 92 GLU A O 1
ATOM 740 N N . TRP A 1 93 ? -15.228 -7.679 -8.435 1.00 54.38 93 TRP A N 1
ATOM 741 C CA . TRP A 1 93 ? -14.826 -9.081 -8.527 1.00 54.38 93 TRP A CA 1
ATOM 742 C C . TRP A 1 93 ? -15.883 -9.986 -7.905 1.00 54.38 93 TRP A C 1
ATOM 744 O O . TRP A 1 93 ? -16.613 -9.612 -6.985 1.00 54.38 93 TRP A O 1
ATOM 754 N N . GLU A 1 94 ? -15.959 -11.216 -8.404 1.00 38.38 94 GLU A N 1
ATOM 755 C CA . GLU A 1 94 ? -16.901 -12.205 -7.893 1.00 38.38 94 GLU A CA 1
ATOM 756 C C . GLU A 1 94 ? -16.568 -12.533 -6.426 1.00 38.38 94 GLU A C 1
ATOM 758 O O . GLU A 1 94 ? -15.481 -13.021 -6.113 1.00 38.38 94 GLU A O 1
ATOM 763 N N . GLY A 1 95 ? -17.487 -12.205 -5.511 1.00 51.56 95 GLY A N 1
ATOM 764 C CA . GLY A 1 95 ? -17.284 -12.319 -4.061 1.00 51.56 95 GLY A CA 1
ATOM 765 C C . GLY A 1 95 ? -17.008 -10.998 -3.334 1.00 51.56 95 GLY A C 1
ATOM 766 O O . GLY A 1 95 ? -16.723 -11.023 -2.135 1.00 51.56 95 GLY A O 1
ATOM 767 N N . GLU A 1 96 ? -17.101 -9.851 -4.012 1.00 49.69 96 GLU A N 1
ATOM 768 C CA . GLU A 1 96 ? -17.115 -8.545 -3.351 1.00 49.69 96 GLU A CA 1
ATOM 769 C C . GLU A 1 96 ? -18.245 -8.474 -2.308 1.00 49.69 96 GLU A C 1
ATOM 771 O O . GLU A 1 96 ? -19.421 -8.715 -2.593 1.00 49.69 96 GLU A O 1
ATOM 776 N N . VAL A 1 97 ? -17.882 -8.155 -1.062 1.00 54.91 97 VAL A N 1
ATOM 777 C CA . VAL A 1 97 ? -18.854 -7.984 0.022 1.00 54.91 97 VAL A CA 1
ATOM 778 C C . VAL A 1 97 ? -19.423 -6.574 -0.068 1.00 54.91 97 VAL A C 1
ATOM 780 O O . VAL A 1 97 ? -18.894 -5.637 0.530 1.00 54.91 97 VAL A O 1
ATOM 783 N N . VAL A 1 98 ? -20.521 -6.438 -0.807 1.00 56.72 98 VAL A N 1
ATOM 784 C CA . VAL A 1 98 ? -21.330 -5.216 -0.817 1.00 56.72 98 VAL A CA 1
ATOM 785 C C . VAL A 1 98 ? -22.042 -5.110 0.533 1.00 56.72 98 VAL A C 1
ATOM 787 O O . VAL A 1 98 ? -22.742 -6.038 0.946 1.00 56.72 98 VAL A O 1
ATOM 790 N N . ARG A 1 99 ? -21.815 -4.010 1.252 1.00 46.09 99 ARG A N 1
ATOM 791 C CA . ARG A 1 99 ? -22.437 -3.730 2.553 1.00 46.09 99 ARG A CA 1
ATOM 792 C C . ARG A 1 99 ? -23.590 -2.751 2.431 1.00 46.09 99 ARG A C 1
ATOM 794 O O . ARG A 1 99 ? -23.451 -1.789 1.648 1.00 46.09 99 ARG A O 1
#

Mean predicted aligned error: 11.74 Å

Nearest PDB structures (foldseek):
  2i2l-assembly2_C-2  TM=4.986E-01  e=4.013E+00  Bacillus subtilis
  7qfp-assembly1_A  TM=2.293E-01  e=5.354E+00  Clostridium botulinum

=== Feature glossary ===
Legend for the data blocks above and below:

— What the protein is —

The amino-acid sequence is the protein's primary structure: the linear order of residues from the N-terminus to the C-terminus, written in one-letter code. Everything else here — the 3D coordinates, the secondary structure, the domain annotations — is ultimately a consequence of this string.

Functional annotations link the protein to curated databases. InterPro entries identify conserved domains and families by matching the sequence against member-database signatures (Pfam, PROSITE, CDD, …). Gene Ontology (GO) terms describe molecular function, biological process, and cellular component in a controlled vocabulary. CATH places the structure in a hierarchical fold classification (Class/Architecture/Topology/Homologous-superfamily). The organism is the source species.

— Where its atoms are —

Atomic coordinates in PDBx/mmCIF format — the same representation the Protein Data Bank distributes. Each line of the _atom_site loop places one backbone atom in Cartesian space (units: ångströms, origin: arbitrary).

The six renders are orthographic views along the three Cartesian axes in both directions. Representation (cartoon, sticks, or surface) and color scheme (sequence-rainbow or by-chain) vary across proteins so the training set covers all the common visualization conventions.

— Local backbone conformation —

Eight-state secondary structure (DSSP): H is the canonical α-helix, G the tighter 3₁₀-helix, I the wider π-helix; E/B are β-structure, T and S are turns and bends, and '-' is everything else. DSSP derives these from the pattern of main-chain N–H···O=C hydrogen bonds, not from the sequence.

Three-state secondary structure (P-SEA) collapses the eight DSSP classes into helix (a), strand (b), and coil (c). P-SEA assigns these from Cα geometry alone — distances and angles — without requiring backbone oxygens, so it works on any Cα trace.

φ (phi) and ψ (psi) are the two rotatable backbone dihedrals per residue: φ is the C(i-1)–N–Cα–C torsion, ψ is the N–Cα–C–N(i+1) torsion, both in degrees on (−180°, 180°]. α-helical residues cluster near (−60°, −45°); β-strand residues near (−120°, +130°). A Ramachandran plot is simply a scatter of (φ, ψ) for every residue.

— Global shape and packing —

The geometric summary reports three shape descriptors. Rg (radius of gyration) measures how spread out the Cα atoms are about their centre of mass; compact globular proteins have small Rg, elongated or unfolded ones large. Cα contacts (<8 Å, |i−j|>4) count long-range residue pairs in spatial proximity — high for tightly packed folds, near zero for rods or random coil. The bounding-box extents give the protein's footprint along x, y, z in Å.

SASA measures how much of the protein is reachable by solvent. It is computed by rolling a water-sized probe over the atomic surface and summing the exposed area (Å²). Per-residue SASA distinguishes core (buried, low SASA) from surface (exposed, high SASA) residues; total SASA is a whole-molecule size measure.

Plot images: a contact map (which residues are close in 3D, as an N×N binary image), a Ramachandran scatter (backbone torsion angles, revealing secondary-structure composition at a glance), and — for AlphaFold structures — a PAE heatmap (pairwise prediction confidence).

— Structural neighborhood —

A 3Di character summarizes, for each residue, the relative orientation of the Cα frame of its nearest spatial neighbor. Because it encodes fold topology rather than chemistry, 3Di alignments detect remote structural similarity that sequence alignment misse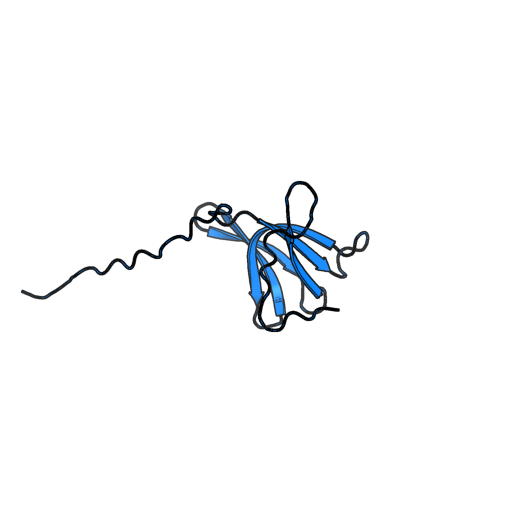s.

The Foldseek neighbor list gives the closest experimentally determined structures in the PDB, ranked by structural alignment. TM-score near 1 means near-identical fold; near 0.3 means only rough topology match. This is how one finds what a novel AlphaFold prediction most resembles in the solved-structure universe.

— Confidence and disorder —

For AlphaFold models, the B-factor field carries pLDDT — the model's own estimate of local accuracy on a 0–100 scale. Regions with pLDDT<50 should be treated as essentially unmodeled; they often correspond to intrinsically disordered segments.

Crystallographic B-factors measure how much each atom's electron density is smeared out, in Å². They rise in mobile loops and surface residues and fall in the buried interior. In AlphaFold models this column is repurposed to hold pLDDT instead.

Predicted Aligned Error (PAE) is an AlphaFold confidence matrix: entry (i, j) is the expected error in the position of residue j, in ångströms, when the prediction is superimposed on the true structure at residue i. Low PAE within a block of residues means that block is internally rigid and well-predicted; high PAE between two blocks means their relative placement is uncertain even if each block individually is confident.